Protein AF-A0A1G3PS82-F1 (afdb_monomer)

Radius of gyration: 19.02 Å; Cα contacts (8 Å, |Δi|>4): 196; chains: 1; bounding box: 38×56×57 Å

Foldseek 3Di:
DDDDDDDDPPPDPDDPVNVLVVLLVVVVVLVVVVVVVCVVPPPLLVLLLVVCCCVACPVVQEQKEKEFPVVCVVCVVLVVSVVVCVVSPQKDFQDPWDAAVVGPPTTITMIGGRSNSDPPVPRDPHHYDDRCDADPVSHPHVSRPGYYDDSVVSVVSSVVVD

Secondary structure (DSSP, 8-state):
---------------HHHHHHHHHHHHHHHHHHHHHHHTTS-THHHHHHHHHIIIIIIIS-BSEEEEEHHHHHH-HHHHHHHHHHHHTTSEEEEEEEE--SS--S--EEEEEE-GGG--TTT-SS-B-PPTT---TTS--HHHHTSPEEPHHHHHHHHHHT-

Nearest PDB structures (foldseek):
  7nw0-assembly1_W  TM=5.090E-01  e=1.457E-01  Homo sapiens
  8s55-assembly1_W  TM=5.052E-01  e=2.122E-01  Homo sapiens
  7tap-assembly1_A  TM=2.576E-01  e=9.542E-01  Saccharomyces cerevisiae
  8cll-assembly1_F  TM=4.935E-01  e=9.097E+00  Homo sapiens
  6xby-assembly1_a  TM=2.423E-01  e=7.081E+00  Bos taurus

Mean predicted aligned error: 8.71 Å

Solvent-accessible surface area (backbone atoms only — not comparable to full-atom values): 9438 Å² total; per-residue (Å²): 138,83,85,82,81,80,78,82,80,77,79,75,84,78,51,72,68,63,50,52,54,50,37,35,55,54,34,53,58,49,50,54,50,48,55,61,47,35,79,75,54,59,68,51,61,60,38,42,52,53,47,49,47,44,54,27,48,68,72,63,24,24,42,38,34,28,40,46,47,74,54,37,75,71,35,58,66,61,42,46,52,55,46,51,39,35,76,74,52,53,31,44,84,64,38,87,74,42,52,47,50,81,68,82,86,55,53,24,34,32,34,31,54,36,77,36,77,56,65,73,93,70,58,71,87,52,54,78,74,56,85,83,55,54,50,100,82,71,40,48,55,71,72,23,50,30,55,72,57,58,64,69,62,47,53,52,51,44,61,69,77,108

Sequence (162 aa):
MLAFNWGYYTAIRIGKESVNSQSAAYMSNKLQSLEQEIIRDNDKLENYLNFLKEEVLTKKRTNCFLLSKEELEKNIEEKNAIRDLFDMRFIHLIDKNTSSAPSDGKHYEAYILDVGLYDFTRLRNFDQIEPGNKDDKSRKDHMRASPKINLEQMKNNSVNSK

Structure (mmCIF, N/CA/C/O backbone):
data_AF-A0A1G3PS82-F1
#
_entry.id   AF-A0A1G3PS82-F1
#
loop_
_atom_site.group_PDB
_atom_site.id
_atom_site.type_symbol
_atom_site.label_atom_id
_atom_site.label_alt_id
_atom_site.label_comp_id
_atom_site.label_asym_id
_atom_site.label_entity_id
_atom_site.label_seq_id
_atom_site.pdbx_PDB_ins_code
_atom_site.Cartn_x
_atom_site.Cartn_y
_atom_site.Cartn_z
_atom_site.occupancy
_atom_site.B_iso_or_equiv
_atom_site.auth_seq_id
_atom_site.auth_comp_id
_atom_site.auth_asym_id
_atom_site.auth_atom_id
_atom_site.pdbx_PDB_model_num
ATOM 1 N N . MET A 1 1 ? 13.415 44.552 -36.995 1.00 35.66 1 MET A N 1
ATOM 2 C CA . MET A 1 1 ? 12.848 43.247 -37.397 1.00 35.66 1 MET A CA 1
ATOM 3 C C . MET A 1 1 ? 13.685 42.175 -36.714 1.00 35.66 1 MET A C 1
ATOM 5 O O . MET A 1 1 ? 14.853 42.056 -37.051 1.00 35.66 1 MET A O 1
ATOM 9 N N . LEU A 1 2 ? 13.162 41.516 -35.676 1.00 38.28 2 LEU A N 1
ATOM 10 C CA . LEU A 1 2 ? 13.909 40.528 -34.884 1.00 38.28 2 LEU A CA 1
ATOM 11 C C . LEU A 1 2 ? 13.511 39.118 -35.328 1.00 38.28 2 LEU A C 1
ATOM 13 O O . LEU A 1 2 ? 12.325 38.795 -35.339 1.00 38.28 2 LEU A O 1
ATOM 17 N N . ALA A 1 3 ? 14.491 38.295 -35.699 1.00 42.53 3 ALA A N 1
ATOM 18 C CA . ALA A 1 3 ? 14.263 36.896 -36.042 1.00 42.53 3 ALA A CA 1
ATOM 19 C C . ALA A 1 3 ? 14.118 36.064 -34.759 1.00 42.53 3 ALA A C 1
ATOM 21 O O . ALA A 1 3 ? 15.022 36.037 -33.923 1.00 42.53 3 ALA A O 1
ATOM 22 N N . PHE A 1 4 ? 12.977 35.395 -34.598 1.00 43.12 4 PHE A N 1
ATOM 23 C CA . PHE A 1 4 ? 12.691 34.567 -33.428 1.00 43.12 4 PHE A CA 1
ATOM 24 C C . PHE A 1 4 ? 13.294 33.170 -33.633 1.00 43.12 4 PHE A C 1
ATOM 26 O O . PHE A 1 4 ? 12.804 32.392 -34.451 1.00 43.12 4 PHE A O 1
ATOM 33 N N . ASN A 1 5 ? 14.384 32.861 -32.927 1.00 41.16 5 ASN A N 1
ATOM 34 C CA . ASN A 1 5 ? 15.076 31.582 -33.067 1.00 41.16 5 ASN A CA 1
ATOM 35 C C . ASN A 1 5 ? 14.320 30.471 -32.317 1.00 41.16 5 ASN A C 1
ATOM 37 O O . ASN A 1 5 ? 14.333 30.428 -31.087 1.00 41.16 5 ASN A O 1
ATOM 41 N N . TRP A 1 6 ? 13.669 29.569 -33.054 1.00 47.75 6 TRP A N 1
ATOM 42 C CA . TRP A 1 6 ? 13.062 28.365 -32.485 1.00 47.75 6 TRP A CA 1
ATOM 43 C C . TRP A 1 6 ? 14.149 27.334 -32.164 1.00 47.75 6 TRP A C 1
ATOM 45 O O . TRP A 1 6 ? 14.632 26.621 -33.041 1.00 47.75 6 TRP A O 1
ATOM 55 N N . GLY A 1 7 ? 14.525 27.250 -30.886 1.00 47.38 7 GLY A N 1
ATOM 56 C CA . GLY A 1 7 ? 15.423 26.209 -30.395 1.00 47.38 7 GLY A CA 1
ATOM 57 C C . GLY A 1 7 ? 14.809 24.819 -30.572 1.00 47.38 7 GLY A C 1
ATOM 58 O O . GLY A 1 7 ? 13.756 24.520 -30.009 1.00 47.38 7 GLY A O 1
ATOM 59 N N . TYR A 1 8 ? 15.480 23.960 -31.340 1.00 47.94 8 TYR A N 1
ATOM 60 C CA . TYR A 1 8 ? 15.097 22.561 -31.505 1.00 47.94 8 TYR A CA 1
ATOM 61 C C . TYR A 1 8 ? 15.310 21.798 -30.191 1.00 47.94 8 TYR A C 1
ATOM 63 O O . TYR A 1 8 ? 16.434 21.426 -29.858 1.00 47.94 8 TYR A O 1
ATOM 71 N N . TYR A 1 9 ? 14.230 21.525 -29.458 1.00 55.12 9 TYR A N 1
ATOM 72 C CA . TYR A 1 9 ? 14.260 20.584 -28.339 1.00 55.12 9 TYR A CA 1
ATOM 73 C C . TYR A 1 9 ? 14.422 19.156 -28.872 1.00 55.12 9 TYR A C 1
ATOM 75 O O . TYR A 1 9 ? 13.449 18.482 -29.216 1.00 55.12 9 TYR A O 1
ATOM 83 N N . THR A 1 10 ? 15.662 18.676 -28.940 1.00 53.94 10 THR A N 1
ATOM 84 C CA . THR A 1 10 ? 15.958 17.264 -29.187 1.00 53.94 10 THR A CA 1
ATOM 85 C C . THR A 1 10 ? 15.547 16.448 -27.963 1.00 53.94 10 THR A C 1
ATOM 87 O O . THR A 1 10 ? 16.251 16.392 -26.958 1.00 53.94 10 THR A O 1
ATOM 90 N N . ALA A 1 11 ? 14.378 15.809 -28.032 1.00 60.78 11 ALA A N 1
ATOM 91 C CA . ALA A 1 11 ? 13.908 14.918 -26.978 1.00 60.78 11 ALA A CA 1
ATOM 92 C C . ALA A 1 11 ? 14.860 13.715 -26.835 1.00 60.78 11 ALA A C 1
ATOM 94 O O . ALA A 1 11 ? 14.816 12.766 -27.623 1.00 60.78 11 ALA A O 1
ATOM 95 N N . ILE A 1 12 ? 15.735 13.762 -25.828 1.00 68.56 12 ILE A N 1
ATOM 96 C CA . ILE A 1 12 ? 16.636 12.659 -25.487 1.00 68.56 12 ILE A CA 1
ATOM 97 C C . ILE A 1 12 ? 15.776 11.457 -25.082 1.00 68.56 12 ILE A C 1
ATOM 99 O O . ILE A 1 12 ? 14.990 11.533 -24.137 1.00 68.56 12 ILE A O 1
ATOM 103 N N . ARG A 1 13 ? 15.926 10.327 -25.783 1.00 65.06 13 ARG A N 1
ATOM 104 C CA . ARG A 1 13 ? 15.306 9.061 -25.369 1.00 65.06 13 ARG A CA 1
ATOM 105 C C . ARG A 1 13 ? 15.987 8.555 -24.099 1.00 65.06 13 ARG A C 1
ATOM 107 O O . ARG A 1 13 ? 17.046 7.938 -24.170 1.00 65.06 13 ARG A O 1
ATOM 114 N N . ILE A 1 14 ? 15.361 8.789 -22.950 1.00 73.88 14 ILE A N 1
ATOM 115 C CA . ILE A 1 14 ? 15.791 8.212 -21.674 1.00 73.88 14 ILE A CA 1
ATOM 116 C C . ILE A 1 14 ? 15.348 6.742 -21.634 1.00 73.88 14 ILE A C 1
ATOM 118 O O . ILE A 1 14 ? 14.167 6.430 -21.789 1.00 73.88 14 ILE A O 1
ATOM 122 N N . GLY A 1 15 ? 16.302 5.824 -21.466 1.00 76.19 15 GLY A N 1
ATOM 123 C CA . GLY A 1 15 ? 16.019 4.394 -21.323 1.00 76.19 15 GLY A CA 1
ATOM 124 C C . GLY A 1 15 ? 15.430 4.057 -19.950 1.00 76.19 15 GLY A C 1
ATOM 125 O O . GLY A 1 15 ? 15.761 4.709 -18.961 1.00 76.19 15 GLY A O 1
ATOM 126 N N . LYS A 1 16 ? 14.604 3.000 -19.870 1.00 76.00 16 LYS A N 1
ATOM 127 C CA . LYS A 1 16 ? 13.958 2.552 -18.615 1.00 76.00 16 LYS A CA 1
ATOM 128 C C . LYS A 1 16 ? 14.951 2.385 -17.456 1.00 76.00 16 LYS A C 1
ATOM 130 O O . LYS A 1 16 ? 14.658 2.780 -16.339 1.00 76.00 16 LYS A O 1
ATOM 135 N N . GLU A 1 17 ? 16.145 1.871 -17.734 1.00 75.19 17 GLU A N 1
ATOM 136 C CA . GLU A 1 17 ? 17.212 1.675 -16.744 1.00 75.19 17 GLU A CA 1
ATOM 137 C C . GLU A 1 17 ? 17.717 2.992 -16.119 1.00 75.19 17 GLU A C 1
ATOM 139 O O . GLU A 1 17 ? 17.944 3.061 -14.913 1.00 75.19 17 GLU A O 1
ATOM 144 N N . SER A 1 18 ? 17.809 4.067 -16.913 1.00 77.50 18 SER A N 1
ATOM 145 C CA . SER A 1 18 ? 18.186 5.408 -16.442 1.00 77.50 18 SER A CA 1
ATOM 146 C C . SER A 1 18 ? 17.068 6.091 -15.647 1.00 77.50 18 SER A C 1
ATOM 148 O O . SER A 1 18 ? 17.356 6.882 -14.750 1.00 77.50 18 SER A O 1
ATOM 150 N N . VAL A 1 19 ? 15.801 5.773 -15.937 1.00 77.12 19 VAL A N 1
ATOM 151 C CA . VAL A 1 19 ? 14.663 6.198 -15.105 1.00 77.12 19 VAL A CA 1
ATOM 152 C C . VAL A 1 19 ? 14.701 5.461 -13.765 1.00 77.12 19 VAL A C 1
ATOM 154 O O . VAL A 1 19 ? 14.712 6.103 -12.720 1.00 77.12 19 VAL A O 1
ATOM 157 N N . ASN A 1 20 ? 14.809 4.129 -13.788 1.00 77.44 20 ASN A N 1
ATOM 158 C CA . ASN A 1 20 ? 14.795 3.291 -12.588 1.00 77.44 20 ASN A CA 1
ATOM 159 C C . ASN A 1 20 ? 15.922 3.651 -11.604 1.00 77.44 20 ASN A C 1
ATOM 161 O O . ASN A 1 20 ? 15.674 3.735 -10.402 1.00 77.44 20 ASN A O 1
ATOM 165 N N . SER A 1 21 ? 17.145 3.899 -12.090 1.00 75.50 21 SER A N 1
ATOM 166 C CA . SER A 1 21 ? 18.273 4.279 -11.227 1.00 75.50 21 SER A CA 1
ATOM 167 C C . SER A 1 21 ? 18.088 5.655 -10.577 1.00 75.50 21 SER A C 1
ATOM 169 O O . SER A 1 21 ? 18.383 5.814 -9.392 1.00 75.50 21 SER A O 1
ATOM 171 N N . GLN A 1 22 ? 17.523 6.628 -11.299 1.00 79.81 22 GLN A N 1
ATOM 172 C CA . GLN A 1 22 ? 17.167 7.936 -10.737 1.00 79.81 22 GLN A CA 1
ATOM 173 C C . GLN A 1 22 ? 16.015 7.838 -9.726 1.00 79.81 22 GLN A C 1
ATOM 175 O O . GLN A 1 22 ? 16.086 8.462 -8.66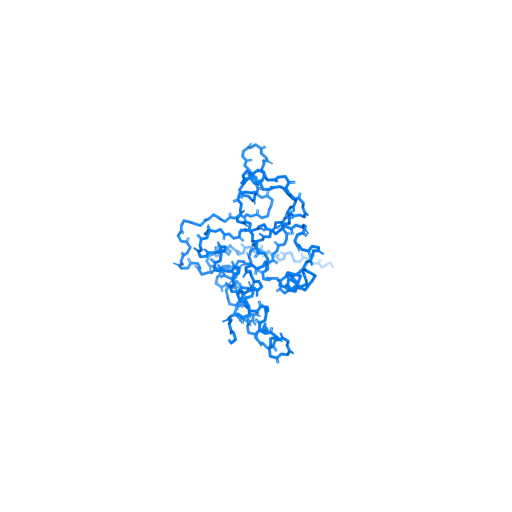8 1.00 79.81 22 GLN A O 1
ATOM 180 N N . SER A 1 23 ? 14.991 7.020 -9.996 1.00 77.75 23 SER A N 1
ATOM 181 C CA . SER A 1 23 ? 13.899 6.751 -9.048 1.00 77.75 23 SER A CA 1
ATOM 182 C C . SER A 1 23 ? 14.402 6.108 -7.752 1.00 77.75 23 SER A C 1
ATOM 184 O O . SER A 1 23 ? 13.982 6.522 -6.673 1.00 77.75 23 SER A O 1
ATOM 186 N N . ALA A 1 24 ? 15.332 5.152 -7.836 1.00 77.19 24 ALA A N 1
ATOM 187 C CA . ALA A 1 24 ? 15.949 4.529 -6.664 1.00 77.19 24 ALA A CA 1
ATOM 188 C C . ALA A 1 24 ? 16.798 5.529 -5.851 1.00 77.19 24 ALA A C 1
ATOM 190 O O . ALA A 1 24 ? 16.671 5.595 -4.629 1.00 77.19 24 ALA A O 1
ATOM 191 N N . ALA A 1 25 ? 17.607 6.363 -6.516 1.00 79.06 25 ALA A N 1
ATOM 192 C CA . ALA A 1 25 ? 18.396 7.404 -5.849 1.00 79.06 25 ALA A CA 1
ATOM 193 C C . ALA A 1 25 ? 17.508 8.451 -5.147 1.00 79.06 25 ALA A C 1
ATOM 195 O O . ALA A 1 25 ? 17.761 8.815 -3.998 1.00 79.06 25 ALA A O 1
ATOM 196 N N . TYR A 1 26 ? 16.427 8.890 -5.802 1.00 81.81 26 TYR A N 1
ATOM 197 C CA . TYR A 1 26 ? 15.424 9.769 -5.195 1.00 81.81 26 TYR A CA 1
ATOM 198 C C . TYR A 1 26 ? 14.752 9.118 -3.977 1.00 81.81 26 TYR A C 1
ATOM 200 O O . TYR A 1 26 ? 14.604 9.767 -2.940 1.00 81.81 26 TYR A O 1
ATOM 208 N N . MET A 1 27 ? 14.401 7.829 -4.066 1.00 84.62 27 MET A N 1
ATOM 209 C CA . MET A 1 27 ? 13.804 7.097 -2.947 1.00 84.62 27 MET A CA 1
ATOM 210 C C . MET A 1 27 ? 14.753 6.980 -1.754 1.00 84.62 27 MET A C 1
ATOM 212 O O . MET A 1 27 ? 14.296 7.122 -0.627 1.00 84.62 27 MET A O 1
ATOM 216 N N . SER A 1 28 ? 16.058 6.788 -1.973 1.00 81.00 28 SER A N 1
ATOM 217 C CA . SER A 1 28 ? 17.049 6.726 -0.886 1.00 81.00 28 SER A CA 1
ATOM 218 C C . SER A 1 28 ? 17.061 8.010 -0.049 1.00 81.00 28 SER A C 1
ATOM 220 O O . SER A 1 28 ? 16.993 7.947 1.175 1.00 81.00 28 SER A O 1
ATOM 222 N N . ASN A 1 29 ? 17.061 9.181 -0.696 1.00 81.94 29 ASN A N 1
ATOM 223 C CA . ASN A 1 29 ? 16.981 10.474 -0.001 1.00 81.94 29 ASN A CA 1
ATOM 224 C C . ASN A 1 29 ? 15.647 10.638 0.751 1.00 81.94 29 ASN A C 1
ATOM 226 O O . ASN A 1 29 ? 15.589 11.229 1.830 1.00 81.94 29 ASN A O 1
ATOM 230 N N . LYS A 1 30 ? 14.559 10.108 0.180 1.00 82.06 30 LYS A N 1
ATOM 231 C CA . LYS A 1 30 ? 13.219 10.173 0.772 1.00 82.06 30 LYS A CA 1
ATOM 232 C C . LYS A 1 30 ? 13.046 9.233 1.967 1.00 82.06 30 LYS A C 1
ATOM 234 O O . LYS A 1 30 ? 12.384 9.605 2.928 1.00 82.06 30 LYS A O 1
ATOM 239 N N . LEU A 1 31 ? 13.657 8.048 1.930 1.00 81.88 31 LEU A N 1
ATOM 240 C CA . LEU A 1 31 ? 13.747 7.136 3.072 1.00 81.88 31 LEU A CA 1
ATOM 241 C C . LEU A 1 31 ? 14.564 7.777 4.199 1.00 81.88 31 LEU A C 1
ATOM 243 O O . LEU A 1 31 ? 14.098 7.795 5.326 1.00 81.88 31 LEU A O 1
ATOM 247 N N . GLN A 1 32 ? 15.684 8.434 3.885 1.00 80.12 32 GLN A N 1
ATOM 248 C CA . GLN A 1 32 ? 16.444 9.206 4.874 1.00 80.12 32 GLN A CA 1
ATOM 249 C C . GLN A 1 32 ? 15.641 10.385 5.468 1.00 80.12 32 GLN A C 1
ATOM 251 O O . GLN A 1 32 ? 15.802 10.723 6.639 1.00 80.12 32 GLN A O 1
ATOM 256 N N . SER A 1 33 ? 14.756 11.014 4.685 1.00 75.62 33 SER A N 1
ATOM 257 C CA . SER A 1 33 ? 13.832 12.039 5.203 1.00 75.62 33 SER A CA 1
ATOM 258 C C . SER A 1 33 ? 12.778 11.426 6.135 1.00 75.62 33 SER A C 1
ATOM 260 O O . SER A 1 33 ? 12.524 11.974 7.202 1.00 75.62 33 SER A O 1
ATOM 262 N N . LEU A 1 34 ? 12.231 10.256 5.778 1.00 75.56 34 LEU A N 1
ATOM 263 C CA . LEU A 1 34 ? 11.338 9.480 6.642 1.00 75.56 34 LEU A CA 1
ATOM 264 C C . LEU A 1 34 ? 12.042 9.074 7.949 1.00 75.56 34 LEU A C 1
ATOM 266 O O . LEU A 1 34 ? 11.463 9.265 9.007 1.00 75.56 34 LEU A O 1
ATOM 270 N N . GLU A 1 35 ? 13.290 8.597 7.915 1.00 70.06 35 GLU A N 1
ATOM 271 C CA . GLU A 1 35 ? 14.096 8.302 9.116 1.00 70.06 35 GLU A CA 1
ATOM 272 C C . GLU A 1 35 ? 14.232 9.535 10.032 1.00 70.06 35 GLU A C 1
ATOM 274 O O . GLU A 1 35 ? 14.085 9.434 11.249 1.00 70.06 35 GLU A O 1
ATOM 279 N N . GLN A 1 36 ? 14.452 10.725 9.459 1.00 67.94 36 GLN A N 1
ATOM 280 C CA . GLN A 1 36 ? 14.527 11.983 10.216 1.00 67.94 36 GLN A CA 1
ATOM 281 C C . GLN A 1 36 ? 13.175 12.435 10.792 1.00 67.94 36 GLN A C 1
ATOM 283 O O . GLN A 1 36 ? 13.148 13.088 11.838 1.00 67.94 36 GLN A O 1
ATOM 288 N N . GLU A 1 37 ? 12.062 12.084 10.147 1.00 59.97 37 GLU A N 1
ATOM 289 C CA . GLU A 1 37 ? 10.706 12.319 10.657 1.00 59.97 37 GLU A CA 1
ATOM 290 C C . GLU A 1 37 ? 10.297 11.277 11.715 1.00 59.97 37 GLU A C 1
ATOM 292 O O . GLU A 1 37 ? 9.717 11.659 12.727 1.00 59.97 37 GLU A O 1
ATOM 297 N N . ILE A 1 38 ? 10.703 10.008 11.584 1.00 59.69 38 ILE A N 1
ATOM 298 C CA . ILE A 1 38 ? 10.511 8.946 12.595 1.00 59.69 38 ILE A CA 1
ATOM 299 C C . ILE A 1 38 ? 11.207 9.300 13.915 1.00 59.69 38 ILE A C 1
ATOM 301 O O . ILE A 1 38 ? 10.650 9.089 14.991 1.00 59.69 38 ILE A O 1
ATOM 305 N N . ILE A 1 39 ? 12.395 9.916 13.851 1.00 56.50 39 ILE A N 1
ATOM 306 C CA . ILE A 1 39 ? 13.108 10.449 15.030 1.00 56.50 39 ILE A CA 1
ATOM 307 C C . ILE A 1 39 ? 12.275 11.516 15.778 1.00 56.50 39 ILE A C 1
ATOM 309 O O . ILE A 1 39 ? 12.539 11.789 16.952 1.00 56.50 39 ILE A O 1
ATOM 313 N N . ARG A 1 40 ? 11.261 12.114 15.134 1.00 53.41 40 ARG A N 1
ATOM 314 C CA . ARG A 1 40 ? 10.288 13.024 15.763 1.00 53.41 40 ARG A CA 1
ATOM 315 C C . ARG A 1 40 ? 8.961 12.353 16.123 1.00 53.41 40 ARG A C 1
ATOM 317 O O . ARG A 1 40 ? 8.427 12.697 17.172 1.00 53.41 40 ARG A O 1
ATOM 324 N N . ASP A 1 41 ? 8.470 11.410 15.319 1.00 49.25 41 ASP A N 1
ATOM 325 C CA . ASP A 1 41 ? 7.230 10.664 15.566 1.00 49.25 41 ASP A CA 1
ATOM 326 C C . ASP A 1 41 ? 7.334 9.177 15.153 1.00 49.25 41 ASP A C 1
ATOM 328 O O . ASP A 1 41 ? 7.210 8.835 13.983 1.00 49.25 41 ASP A O 1
ATOM 332 N N . ASN A 1 42 ? 7.471 8.308 16.165 1.00 61.88 42 ASN A N 1
ATOM 333 C CA . ASN A 1 42 ? 7.097 6.880 16.241 1.00 61.88 42 ASN A CA 1
ATOM 334 C C . ASN A 1 42 ? 7.475 5.941 15.063 1.00 61.88 42 ASN A C 1
ATOM 336 O O . ASN A 1 42 ? 6.980 6.068 13.945 1.00 61.88 42 ASN A O 1
ATOM 340 N N . ASP A 1 43 ? 8.153 4.828 15.374 1.00 78.06 43 ASP A N 1
ATOM 341 C CA . ASP A 1 43 ? 8.570 3.745 14.446 1.00 78.06 43 ASP A CA 1
ATOM 342 C C . ASP A 1 43 ? 7.428 3.099 13.610 1.00 78.06 43 ASP A C 1
ATOM 344 O O . ASP A 1 43 ? 7.656 2.226 12.768 1.00 78.06 43 ASP A O 1
ATOM 348 N N . LYS A 1 44 ? 6.172 3.488 13.855 1.00 83.44 44 LYS A N 1
ATOM 349 C CA . LYS A 1 44 ? 4.941 2.965 13.248 1.00 83.44 44 LYS A CA 1
ATOM 350 C C . LYS A 1 44 ? 4.9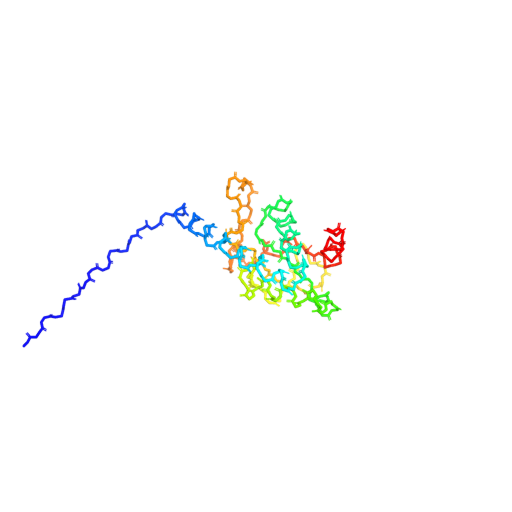35 3.083 11.719 1.00 83.44 44 LYS A C 1
ATOM 352 O O . LYS A 1 44 ? 4.601 2.111 11.042 1.00 83.44 44 LYS A O 1
ATOM 357 N N . LEU A 1 45 ? 5.337 4.233 11.166 1.00 87.38 45 LEU A N 1
ATOM 358 C CA . LEU A 1 45 ? 5.327 4.462 9.712 1.00 87.38 45 LEU A CA 1
ATOM 359 C C . LEU A 1 45 ? 6.341 3.581 8.971 1.00 87.38 45 LEU A C 1
ATOM 361 O O . LEU A 1 45 ? 6.009 3.016 7.927 1.00 87.38 45 LEU A O 1
ATOM 365 N N . GLU A 1 46 ? 7.545 3.407 9.523 1.00 87.38 46 GLU A N 1
ATOM 366 C CA . GLU A 1 46 ? 8.558 2.535 8.918 1.00 87.38 46 GLU A CA 1
ATOM 367 C C . GLU A 1 46 ? 8.115 1.075 8.932 1.00 87.38 46 GLU A C 1
ATOM 369 O O . GLU A 1 46 ? 8.185 0.387 7.912 1.00 87.38 46 GLU A O 1
ATOM 374 N N . ASN A 1 47 ? 7.593 0.614 10.074 1.00 89.88 47 ASN A N 1
ATOM 375 C CA . ASN A 1 47 ? 7.067 -0.738 10.218 1.00 89.88 47 ASN A CA 1
ATOM 376 C C . ASN A 1 47 ? 5.927 -1.006 9.225 1.00 89.88 47 ASN A C 1
ATOM 378 O O . ASN A 1 47 ? 5.889 -2.069 8.609 1.00 89.88 47 ASN A O 1
ATOM 382 N N . TYR A 1 48 ? 5.037 -0.036 8.995 1.00 93.25 48 TYR A N 1
ATOM 383 C CA . TYR A 1 48 ? 3.957 -0.170 8.011 1.00 93.25 48 TYR A CA 1
ATOM 384 C C . TYR A 1 48 ? 4.483 -0.200 6.574 1.00 93.25 48 TYR A C 1
ATOM 386 O O . TYR A 1 48 ? 4.058 -1.045 5.785 1.00 93.25 48 TYR A O 1
ATOM 394 N N . LEU A 1 49 ? 5.451 0.654 6.232 1.00 93.19 49 LEU A N 1
ATOM 395 C CA . LEU A 1 49 ? 6.086 0.637 4.915 1.00 93.19 49 LEU A CA 1
ATOM 396 C C . LEU A 1 49 ? 6.833 -0.682 4.660 1.00 93.19 49 LEU A C 1
ATOM 398 O O . LEU A 1 49 ? 6.712 -1.262 3.579 1.00 93.19 49 LEU A O 1
ATOM 402 N N . ASN A 1 50 ? 7.572 -1.186 5.649 1.00 92.25 50 ASN A N 1
ATOM 403 C CA . ASN A 1 50 ? 8.293 -2.455 5.569 1.00 92.25 50 ASN A CA 1
ATOM 404 C C . ASN A 1 50 ? 7.332 -3.656 5.500 1.00 92.25 50 ASN A C 1
ATOM 406 O O . ASN A 1 50 ? 7.547 -4.547 4.675 1.00 92.25 50 ASN A O 1
ATOM 410 N N . PHE A 1 51 ? 6.228 -3.644 6.254 1.00 94.94 51 PHE A N 1
ATOM 411 C CA . PHE A 1 51 ? 5.155 -4.637 6.143 1.00 94.94 51 PHE A CA 1
ATOM 412 C C . PHE A 1 51 ? 4.526 -4.650 4.740 1.00 94.94 51 PHE A C 1
ATOM 414 O O . PHE A 1 51 ? 4.399 -5.715 4.134 1.00 94.94 51 PHE A O 1
ATOM 421 N N . LEU A 1 52 ? 4.187 -3.479 4.183 1.00 96.12 52 LEU A N 1
ATOM 422 C CA . LEU A 1 52 ? 3.634 -3.368 2.828 1.00 96.12 52 LEU A CA 1
ATOM 423 C C . LEU A 1 52 ? 4.630 -3.845 1.763 1.00 96.12 52 LEU A C 1
ATOM 425 O O . LEU A 1 52 ? 4.242 -4.595 0.870 1.00 96.12 52 LEU A O 1
ATOM 429 N N . LYS A 1 53 ? 5.914 -3.472 1.860 1.00 94.00 53 LYS A N 1
ATOM 430 C CA . LYS A 1 53 ? 6.971 -3.977 0.963 1.00 94.00 53 LYS A CA 1
ATOM 431 C C . LYS A 1 53 ? 7.042 -5.507 0.997 1.00 94.00 53 LYS A C 1
ATOM 433 O O . LYS A 1 53 ? 7.092 -6.133 -0.059 1.00 94.00 53 LYS A O 1
ATOM 438 N N . GLU A 1 54 ? 7.004 -6.104 2.185 1.00 93.25 54 GLU A N 1
ATOM 439 C CA . GLU A 1 54 ? 7.118 -7.553 2.353 1.00 93.25 54 GLU A CA 1
ATOM 440 C C . GLU A 1 54 ? 5.880 -8.313 1.849 1.00 93.25 54 GLU A C 1
ATOM 442 O O . GLU A 1 54 ? 6.009 -9.266 1.076 1.00 93.25 54 GLU A O 1
ATOM 447 N N . GLU A 1 55 ? 4.670 -7.886 2.217 1.00 95.25 55 GLU A N 1
ATOM 448 C CA . GLU A 1 55 ? 3.438 -8.515 1.725 1.00 95.25 55 GLU A CA 1
ATOM 449 C C . GLU A 1 55 ? 3.269 -8.341 0.210 1.00 95.25 55 GLU A C 1
ATOM 451 O O . GLU A 1 55 ? 2.962 -9.304 -0.492 1.00 95.25 55 GLU A O 1
ATOM 456 N N . VAL A 1 56 ? 3.499 -7.140 -0.322 1.00 95.06 56 VAL A N 1
ATOM 457 C CA . VAL A 1 56 ? 3.140 -6.796 -1.705 1.00 95.06 56 VAL A CA 1
ATOM 458 C C . VAL A 1 56 ? 4.271 -7.135 -2.685 1.00 95.06 56 VAL A C 1
ATOM 460 O O . VAL A 1 56 ? 4.052 -7.917 -3.615 1.00 95.06 56 VAL A O 1
ATOM 463 N N . LEU A 1 57 ? 5.496 -6.641 -2.454 1.00 92.75 57 LEU A N 1
ATOM 464 C CA . LEU A 1 57 ? 6.631 -6.844 -3.371 1.00 92.75 57 LEU A CA 1
ATOM 465 C C . LEU A 1 57 ? 7.283 -8.225 -3.192 1.00 92.75 57 LEU A C 1
ATOM 467 O O . LEU A 1 57 ? 7.525 -8.916 -4.186 1.00 92.75 57 LEU A O 1
ATOM 471 N N . THR A 1 58 ? 7.568 -8.650 -1.952 1.00 90.62 58 THR A N 1
ATOM 472 C CA . THR A 1 58 ? 8.284 -9.918 -1.704 1.00 90.62 58 THR A CA 1
ATOM 473 C C . THR A 1 58 ? 7.372 -11.128 -1.898 1.00 90.62 58 THR A C 1
ATOM 475 O O . THR A 1 58 ? 7.646 -11.970 -2.762 1.00 90.62 58 THR A O 1
ATOM 478 N N . LYS A 1 59 ? 6.291 -11.216 -1.110 1.00 92.62 59 LYS A N 1
ATOM 479 C CA . LYS A 1 59 ? 5.413 -12.397 -1.022 1.00 92.62 59 LYS A CA 1
ATOM 480 C C . LYS A 1 59 ? 4.438 -12.512 -2.188 1.00 92.62 59 LYS A C 1
ATOM 482 O O . LYS A 1 59 ? 4.236 -13.611 -2.702 1.00 92.62 59 LYS A O 1
ATOM 487 N N . LYS A 1 60 ? 3.808 -11.404 -2.595 1.00 93.69 60 LYS A N 1
ATOM 488 C CA . LYS A 1 60 ? 2.756 -11.396 -3.634 1.00 93.69 60 LYS A CA 1
ATOM 489 C C . LYS A 1 60 ? 3.252 -10.999 -5.017 1.00 93.69 60 LYS A C 1
ATOM 491 O O . LYS A 1 60 ? 2.587 -11.323 -5.995 1.00 93.69 60 LYS A O 1
ATOM 496 N N . ARG A 1 61 ? 4.443 -10.404 -5.105 1.00 92.88 61 ARG A N 1
ATOM 497 C CA . ARG A 1 61 ? 5.162 -10.133 -6.361 1.00 92.88 61 ARG A CA 1
ATOM 498 C C . ARG A 1 61 ? 4.359 -9.273 -7.334 1.00 92.88 61 ARG A C 1
ATOM 500 O O . ARG A 1 61 ? 4.378 -9.490 -8.541 1.00 92.88 61 ARG A O 1
ATOM 507 N N . THR A 1 62 ? 3.682 -8.276 -6.788 1.00 94.94 62 THR A N 1
ATOM 508 C CA . THR A 1 62 ? 3.006 -7.208 -7.528 1.00 94.94 62 THR A CA 1
ATOM 509 C C . THR A 1 62 ? 3.361 -5.873 -6.880 1.00 94.94 62 THR A C 1
ATOM 511 O O . THR A 1 62 ? 3.978 -5.854 -5.819 1.00 94.94 62 THR A O 1
ATOM 514 N N . ASN A 1 63 ? 3.010 -4.750 -7.499 1.00 95.62 63 ASN A N 1
ATOM 515 C CA . ASN A 1 63 ? 3.083 -3.435 -6.862 1.00 95.62 63 ASN A CA 1
ATOM 516 C C . ASN A 1 63 ? 1.760 -2.998 -6.213 1.00 95.62 63 ASN A C 1
ATOM 518 O O . ASN A 1 63 ? 1.764 -2.014 -5.474 1.00 95.62 63 ASN A O 1
ATOM 522 N N . CYS A 1 64 ? 0.644 -3.670 -6.505 1.00 97.06 64 CYS A N 1
ATOM 523 C CA . CYS A 1 64 ? -0.694 -3.223 -6.131 1.00 97.06 64 CYS A CA 1
ATOM 524 C C . CYS A 1 64 ? -1.247 -3.962 -4.909 1.00 97.06 64 CYS A C 1
ATOM 526 O O . CYS A 1 64 ? -0.943 -5.131 -4.678 1.00 97.06 64 CYS A O 1
ATOM 528 N N . PHE A 1 65 ? -2.086 -3.284 -4.129 1.00 98.06 65 PHE A N 1
ATOM 529 C CA . PHE A 1 65 ? -2.778 -3.863 -2.985 1.00 98.06 65 PHE A CA 1
ATOM 530 C C . PHE A 1 65 ? -4.119 -3.173 -2.708 1.00 98.06 65 PHE A C 1
ATOM 532 O O . PHE A 1 65 ? -4.374 -2.051 -3.154 1.00 98.06 65 PHE A O 1
ATOM 539 N N . LEU A 1 66 ? -4.981 -3.864 -1.965 1.00 98.44 66 LEU A N 1
ATOM 540 C CA . LEU A 1 66 ? -6.329 -3.428 -1.608 1.00 98.44 66 LEU A CA 1
ATOM 541 C C . LEU A 1 66 ? -6.452 -3.224 -0.093 1.00 98.44 66 LEU A C 1
ATOM 543 O O . LEU A 1 66 ? -6.106 -4.118 0.681 1.00 98.44 66 LEU A O 1
ATOM 547 N N . LEU A 1 67 ? -7.016 -2.090 0.324 1.00 98.25 67 LEU A N 1
ATOM 548 C CA . LEU A 1 67 ? -7.371 -1.794 1.716 1.00 98.25 67 LEU A CA 1
ATOM 549 C C . LEU A 1 67 ? -8.889 -1.721 1.881 1.00 98.25 67 LEU A C 1
ATOM 551 O O . LEU A 1 67 ? -9.576 -1.063 1.099 1.00 98.25 67 LEU A O 1
ATOM 555 N N . SER A 1 68 ? -9.425 -2.423 2.880 1.00 97.94 68 SER A N 1
ATOM 556 C CA . SER A 1 68 ? -10.862 -2.433 3.165 1.00 97.94 68 SER A CA 1
ATOM 557 C C . SER A 1 68 ? -11.302 -1.075 3.703 1.00 97.94 68 SER A C 1
ATOM 559 O O . SER A 1 68 ? -10.817 -0.633 4.746 1.00 97.94 68 SER A O 1
ATOM 561 N N . LYS A 1 69 ? -12.276 -0.436 3.047 1.00 97.38 69 LYS A N 1
ATOM 562 C CA . LYS A 1 69 ? -12.845 0.829 3.542 1.00 97.38 69 LYS A CA 1
ATOM 563 C C . LYS A 1 69 ? -13.459 0.683 4.924 1.00 97.38 69 LYS A C 1
ATOM 565 O O . LYS A 1 69 ? -13.280 1.541 5.775 1.00 97.38 69 LYS A O 1
ATOM 570 N N . GLU A 1 70 ? -14.158 -0.425 5.148 1.00 96.50 70 GLU A N 1
ATOM 571 C CA . GLU A 1 70 ? -14.797 -0.728 6.428 1.00 96.50 70 GLU A CA 1
ATOM 572 C C . GLU A 1 70 ? -13.772 -0.818 7.571 1.00 96.50 70 GLU A C 1
ATOM 574 O O . GLU A 1 70 ? -14.064 -0.420 8.694 1.00 96.50 70 GLU A O 1
ATOM 579 N N . GLU A 1 71 ? -12.569 -1.329 7.294 1.00 96.12 71 GLU A N 1
ATOM 580 C CA . GLU A 1 71 ? -11.500 -1.434 8.293 1.00 96.12 71 GLU A CA 1
ATOM 581 C C . GLU A 1 71 ? -10.777 -0.094 8.475 1.00 96.12 71 GLU A C 1
ATOM 583 O O . GLU A 1 71 ? -10.484 0.270 9.610 1.00 96.12 71 GLU A O 1
ATOM 588 N N . LEU A 1 72 ? -10.571 0.676 7.398 1.00 96.00 72 LEU A N 1
ATOM 589 C CA . LEU A 1 72 ? -10.019 2.036 7.458 1.00 96.00 72 LEU A CA 1
ATOM 590 C C . LEU A 1 72 ? -10.911 2.997 8.262 1.00 96.00 72 LEU A C 1
ATOM 592 O O . LEU A 1 72 ? -10.395 3.794 9.037 1.00 96.00 72 LEU A O 1
ATOM 596 N N . GLU A 1 73 ? -12.240 2.932 8.122 1.00 95.38 73 GLU A N 1
ATOM 597 C CA . GLU A 1 73 ? -13.146 3.769 8.931 1.00 95.38 73 GLU A CA 1
ATOM 598 C C . GLU A 1 73 ? -13.186 3.359 10.415 1.00 95.38 73 GLU A C 1
ATOM 600 O O . GLU A 1 73 ? -13.487 4.192 11.268 1.00 95.38 73 GLU A O 1
ATOM 605 N N . LYS A 1 74 ? -12.863 2.100 10.746 1.00 96.25 74 LYS A N 1
ATOM 606 C CA . LYS A 1 74 ? -12.777 1.617 12.138 1.00 96.25 74 LYS A CA 1
ATOM 607 C C . LYS A 1 74 ? -11.421 1.907 12.790 1.00 96.25 74 LYS A C 1
ATOM 609 O O . LYS A 1 74 ? -11.368 2.107 13.999 1.00 96.25 74 LYS A O 1
ATOM 614 N N . ASN A 1 75 ? -10.345 1.938 12.007 1.00 94.75 75 ASN A N 1
ATOM 615 C CA . ASN A 1 75 ? -8.965 2.105 12.466 1.00 94.75 75 ASN A CA 1
ATOM 616 C C . ASN A 1 75 ? -8.404 3.463 12.004 1.00 94.75 75 ASN A C 1
ATOM 618 O O . ASN A 1 75 ? -7.664 3.561 11.024 1.00 94.75 75 ASN A O 1
ATOM 622 N N . ILE A 1 76 ? -8.802 4.536 12.699 1.00 94.00 76 ILE A N 1
ATOM 623 C CA . ILE A 1 76 ? -8.514 5.921 12.289 1.00 94.00 76 ILE A CA 1
ATOM 624 C C . ILE A 1 76 ? -7.017 6.275 12.310 1.00 94.00 76 ILE A C 1
ATOM 626 O O . ILE A 1 76 ? -6.567 7.044 11.462 1.00 94.00 76 ILE A O 1
ATOM 630 N N . GLU A 1 77 ? -6.234 5.702 13.230 1.00 91.69 77 GLU A N 1
ATOM 631 C CA . GLU A 1 77 ? -4.781 5.913 13.265 1.00 91.69 77 GLU A CA 1
ATOM 632 C C . GLU A 1 77 ? -4.101 5.270 12.055 1.00 91.69 77 GLU A C 1
ATOM 634 O O . GLU A 1 77 ? -3.274 5.895 11.399 1.00 91.69 77 GLU A O 1
ATOM 639 N N . GLU A 1 78 ? -4.469 4.031 11.732 1.00 92.88 78 GLU A N 1
ATOM 640 C CA . GLU A 1 78 ? -3.949 3.294 10.581 1.00 92.88 78 GLU A CA 1
ATOM 641 C C . GLU A 1 78 ? -4.356 3.984 9.272 1.00 92.88 78 GLU A C 1
ATOM 643 O O . GLU A 1 78 ? -3.543 4.107 8.358 1.00 92.88 78 GLU A O 1
ATOM 648 N N . LYS A 1 79 ? -5.583 4.515 9.199 1.00 95.38 79 LYS A N 1
ATOM 649 C CA . LYS A 1 79 ? -6.053 5.340 8.078 1.00 95.38 79 LYS A CA 1
ATOM 650 C C . LYS A 1 79 ? -5.223 6.612 7.900 1.00 95.38 79 LYS A C 1
ATOM 652 O O . LYS A 1 79 ? -4.963 7.000 6.763 1.00 95.38 79 LYS A O 1
ATOM 657 N N . ASN A 1 80 ? -4.818 7.260 8.992 1.00 93.75 80 ASN A N 1
ATOM 658 C CA . ASN A 1 80 ? -3.938 8.426 8.931 1.00 93.75 80 ASN A CA 1
ATOM 659 C C . ASN A 1 80 ? -2.520 8.023 8.511 1.00 93.75 80 ASN A C 1
ATOM 661 O O . ASN A 1 80 ? -2.035 8.571 7.534 1.00 93.75 80 ASN A O 1
ATOM 665 N N . ALA A 1 81 ? -1.942 6.962 9.077 1.00 92.12 81 ALA A N 1
ATOM 666 C CA . ALA A 1 81 ? -0.635 6.454 8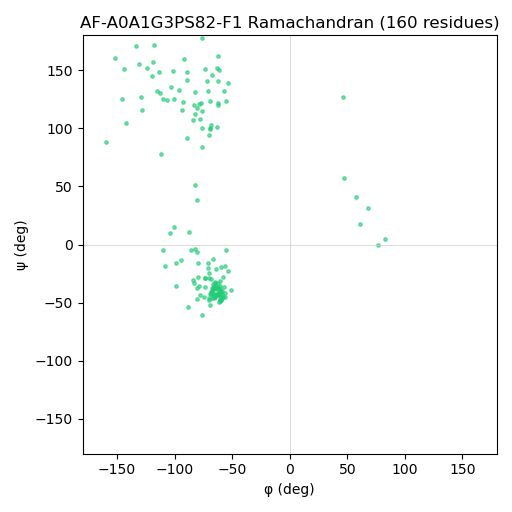.650 1.00 92.12 81 ALA A CA 1
ATOM 667 C C . ALA A 1 81 ? -0.586 6.077 7.149 1.00 92.12 81 ALA A C 1
ATOM 669 O O . ALA A 1 81 ? 0.406 6.322 6.466 1.00 92.12 81 ALA A O 1
ATOM 670 N N . ILE A 1 82 ? -1.673 5.523 6.596 1.00 95.44 82 ILE A N 1
ATOM 671 C CA . ILE A 1 82 ? -1.812 5.276 5.148 1.00 95.44 82 ILE A CA 1
ATOM 672 C C . ILE A 1 82 ? -1.890 6.588 4.343 1.00 95.44 82 ILE A C 1
ATOM 674 O O . ILE A 1 82 ? -1.370 6.645 3.228 1.00 95.44 82 ILE A O 1
ATOM 678 N N . ARG A 1 83 ? -2.498 7.654 4.880 1.00 94.75 83 ARG A N 1
ATOM 679 C CA . ARG A 1 83 ? -2.476 8.991 4.256 1.00 94.75 83 ARG A CA 1
ATOM 680 C C . ARG A 1 83 ? -1.085 9.608 4.304 1.00 94.75 83 ARG A C 1
ATOM 682 O O . ARG A 1 83 ? -0.642 10.093 3.274 1.00 94.75 83 ARG A O 1
ATOM 689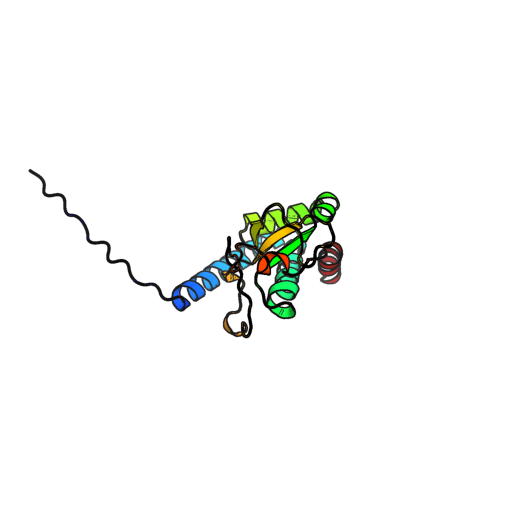 N N . ASP A 1 84 ? -0.375 9.494 5.419 1.00 92.31 84 ASP A N 1
ATOM 690 C CA . ASP A 1 84 ? 0.990 10.006 5.563 1.00 92.31 84 ASP A CA 1
ATOM 691 C C . ASP A 1 84 ? 1.922 9.318 4.544 1.00 92.31 84 ASP A C 1
ATOM 693 O O . ASP A 1 84 ? 2.604 9.981 3.762 1.00 92.31 84 ASP A O 1
ATOM 697 N N . LEU A 1 85 ? 1.848 7.984 4.418 1.00 93.44 85 LEU A N 1
ATOM 698 C CA . LEU A 1 85 ? 2.568 7.237 3.374 1.00 93.44 85 LEU A CA 1
ATOM 699 C C . LEU A 1 85 ? 2.173 7.652 1.941 1.00 93.44 85 LEU A C 1
ATOM 701 O O . LEU A 1 85 ? 3.008 7.575 1.033 1.00 93.44 85 LEU A O 1
ATOM 705 N N . PHE A 1 86 ? 0.928 8.079 1.711 1.00 94.69 86 PHE A N 1
ATOM 706 C CA . PHE A 1 86 ? 0.469 8.602 0.419 1.00 94.69 86 PHE A CA 1
ATOM 707 C C . PHE A 1 86 ? 0.989 10.023 0.147 1.00 94.69 86 PHE A C 1
ATOM 709 O O . PHE A 1 86 ? 1.516 10.274 -0.937 1.00 94.69 86 PHE A O 1
ATOM 716 N N . ASP A 1 87 ? 0.921 10.929 1.122 1.00 91.25 87 ASP A N 1
ATOM 717 C CA . ASP A 1 87 ? 1.371 12.321 0.996 1.00 91.25 87 ASP A CA 1
ATOM 718 C C . ASP A 1 87 ? 2.897 12.396 0.826 1.00 91.25 87 ASP A C 1
ATOM 720 O O . ASP A 1 87 ? 3.407 13.133 -0.025 1.00 91.25 87 ASP A O 1
ATOM 724 N N . MET A 1 88 ? 3.633 11.519 1.518 1.00 89.00 88 MET A N 1
ATOM 725 C CA . MET A 1 88 ? 5.059 11.277 1.279 1.00 89.00 88 MET A CA 1
ATOM 726 C C . MET A 1 88 ? 5.344 10.626 -0.084 1.00 89.00 88 MET A C 1
ATOM 728 O O . MET A 1 88 ? 6.497 10.591 -0.514 1.00 89.00 88 MET A O 1
ATOM 732 N N . ARG A 1 89 ? 4.335 10.107 -0.799 1.00 92.06 89 ARG A N 1
ATOM 733 C CA . ARG A 1 89 ? 4.433 9.390 -2.092 1.00 92.06 89 ARG A CA 1
ATOM 734 C C . ARG A 1 89 ? 5.128 8.028 -2.011 1.00 92.06 89 ARG A C 1
ATOM 736 O O . ARG A 1 89 ? 5.888 7.668 -2.906 1.00 92.06 89 ARG A O 1
ATOM 743 N N . PHE A 1 90 ? 5.026 7.310 -0.893 1.00 93.75 90 PHE A N 1
ATOM 744 C CA . PHE A 1 90 ? 5.467 5.906 -0.816 1.00 93.75 90 PHE A CA 1
ATOM 745 C C . PHE A 1 90 ? 4.431 4.957 -1.426 1.00 93.75 90 PHE A C 1
ATOM 747 O O . PHE A 1 90 ? 4.791 3.903 -1.953 1.00 93.75 90 PHE A O 1
ATOM 754 N N . ILE A 1 91 ? 3.160 5.359 -1.398 1.00 96.12 91 ILE A N 1
ATOM 755 C CA . ILE A 1 91 ? 2.047 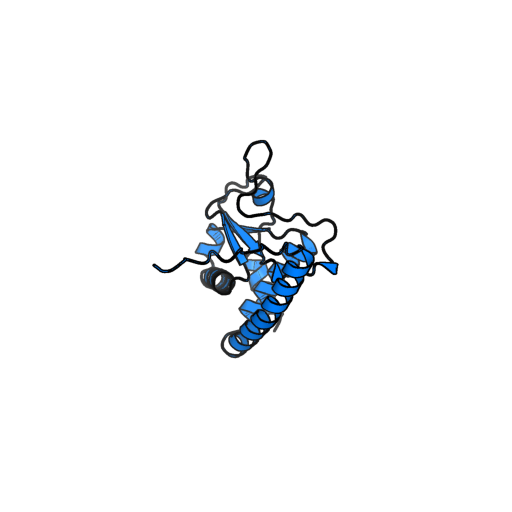4.685 -2.065 1.00 96.12 91 ILE A CA 1
ATOM 756 C C . ILE A 1 91 ? 1.225 5.692 -2.873 1.00 96.12 91 ILE A C 1
ATOM 758 O O . ILE A 1 91 ? 1.195 6.876 -2.551 1.00 96.12 91 ILE A O 1
ATOM 762 N N . HIS A 1 92 ? 0.522 5.217 -3.899 1.00 96.25 92 HIS A N 1
ATOM 763 C CA . HIS A 1 92 ? -0.346 6.027 -4.758 1.00 96.25 92 HIS A CA 1
ATOM 764 C C . HIS A 1 92 ? -1.726 5.380 -4.879 1.00 96.25 92 HIS A C 1
ATOM 766 O O . HIS A 1 92 ? -1.830 4.210 -5.240 1.00 96.25 92 HIS A O 1
ATOM 772 N N . LEU A 1 93 ? -2.788 6.135 -4.597 1.00 96.88 93 LEU A N 1
ATOM 773 C CA . LEU A 1 93 ? -4.180 5.688 -4.718 1.00 96.88 93 LEU A CA 1
ATOM 774 C C . LEU A 1 93 ? -4.616 5.662 -6.194 1.00 96.88 93 LEU A C 1
ATOM 776 O O . LEU A 1 93 ? -4.710 6.713 -6.828 1.00 96.88 93 LEU A O 1
ATOM 780 N N . ILE A 1 94 ? -4.911 4.475 -6.736 1.00 95.94 94 ILE A N 1
ATOM 781 C CA . ILE A 1 94 ? -5.277 4.268 -8.154 1.00 95.94 94 ILE A CA 1
ATOM 782 C C . ILE A 1 94 ? -6.759 3.933 -8.380 1.00 95.94 94 ILE A C 1
ATOM 784 O O . ILE A 1 94 ? -7.270 4.112 -9.490 1.00 95.94 94 ILE A O 1
ATOM 788 N N . ASP A 1 95 ? -7.477 3.487 -7.347 1.00 95.88 95 ASP A N 1
ATOM 789 C CA . ASP A 1 95 ? -8.938 3.396 -7.370 1.00 95.88 95 ASP A CA 1
ATOM 790 C C . ASP A 1 95 ? -9.530 3.697 -5.989 1.00 95.88 95 ASP A C 1
ATOM 792 O O . ASP A 1 95 ? -9.183 3.065 -4.994 1.00 95.88 95 ASP A O 1
ATOM 796 N N . LYS A 1 96 ? -10.449 4.665 -5.941 1.00 95.62 96 LYS A N 1
ATOM 797 C CA . LYS A 1 96 ? -11.131 5.086 -4.714 1.00 95.62 96 LYS A CA 1
ATOM 798 C C . LYS A 1 96 ? -12.276 4.168 -4.308 1.00 95.62 96 LYS A C 1
ATOM 800 O O . LYS A 1 96 ? -12.777 4.341 -3.204 1.00 95.62 96 LYS A O 1
ATOM 805 N N . ASN A 1 97 ? -12.793 3.293 -5.171 1.00 95.69 97 ASN A N 1
ATOM 806 C CA . ASN A 1 97 ? -13.922 2.433 -4.816 1.00 95.69 97 ASN A CA 1
ATOM 807 C C . ASN A 1 97 ? -14.033 1.210 -5.731 1.00 95.69 97 ASN A C 1
ATOM 809 O O . ASN A 1 97 ? -14.778 1.219 -6.712 1.00 95.69 97 ASN A O 1
ATOM 813 N N . THR A 1 98 ? -13.350 0.131 -5.363 1.00 94.94 98 THR A N 1
ATOM 814 C CA . THR A 1 98 ? -13.386 -1.129 -6.110 1.00 94.94 98 THR A CA 1
ATOM 815 C C . THR A 1 98 ? -13.963 -2.284 -5.290 1.00 94.94 98 THR A C 1
ATOM 817 O O . THR A 1 98 ? -14.219 -2.151 -4.093 1.00 94.94 98 THR A O 1
ATOM 820 N N . SER A 1 99 ? -14.191 -3.418 -5.949 1.00 95.38 99 SER A N 1
ATOM 821 C CA . SER A 1 99 ? -14.465 -4.715 -5.315 1.00 95.38 99 SER A CA 1
ATOM 822 C C . SER A 1 99 ? -13.305 -5.658 -5.601 1.00 95.38 99 SER A C 1
ATOM 824 O O . SER A 1 99 ? -12.708 -5.587 -6.678 1.00 95.38 99 SER A O 1
ATOM 826 N N . SER A 1 100 ? -13.017 -6.565 -4.676 1.00 95.62 100 SER A N 1
ATOM 827 C CA . SER A 1 100 ? -12.054 -7.646 -4.890 1.00 95.62 100 SER A CA 1
ATOM 828 C C . SER A 1 100 ? -12.482 -8.592 -6.031 1.00 95.62 100 SER A C 1
ATOM 830 O O . SER A 1 100 ? -13.636 -8.607 -6.478 1.00 95.62 100 SER A O 1
ATOM 832 N N . ALA A 1 101 ? -11.529 -9.373 -6.539 1.00 93.00 101 ALA A N 1
ATOM 833 C CA . ALA A 1 101 ? -11.744 -10.475 -7.472 1.00 93.00 101 ALA A CA 1
ATOM 834 C C . ALA A 1 101 ? -11.041 -11.741 -6.928 1.00 93.00 101 ALA A C 1
ATOM 836 O O . ALA A 1 101 ? -9.816 -11.740 -6.821 1.00 93.00 101 ALA A O 1
ATOM 837 N N . PRO A 1 102 ? -11.776 -12.819 -6.582 1.00 91.69 102 PRO A N 1
ATOM 838 C CA . PRO A 1 102 ? -13.237 -12.907 -6.526 1.00 91.69 102 PRO A CA 1
ATOM 839 C C . PRO A 1 102 ? -13.831 -11.925 -5.505 1.00 91.69 102 PRO A C 1
ATOM 841 O O . PRO A 1 102 ? -13.189 -11.592 -4.512 1.00 91.69 102 PRO A O 1
ATOM 844 N N . SER A 1 103 ? -15.058 -11.466 -5.769 1.00 93.25 103 SER A N 1
ATOM 845 C CA . SER A 1 103 ? -15.754 -10.514 -4.897 1.00 93.25 103 SER A CA 1
ATOM 846 C C . SER A 1 103 ? -16.183 -11.178 -3.592 1.00 93.25 103 SER A C 1
ATOM 848 O O . SER A 1 103 ? -16.811 -12.236 -3.602 1.00 93.25 103 SER A O 1
ATOM 850 N N . ASP A 1 104 ? -15.892 -10.513 -2.481 1.00 95.06 104 ASP A N 1
ATOM 851 C CA . ASP A 1 104 ? -16.362 -10.827 -1.124 1.00 95.06 104 ASP A CA 1
ATOM 852 C C . ASP A 1 104 ? -17.481 -9.871 -0.658 1.00 95.06 104 ASP A C 1
ATOM 854 O O . ASP A 1 104 ? -17.856 -9.864 0.513 1.00 95.06 104 ASP A O 1
ATOM 858 N N . GLY A 1 105 ? -18.017 -9.051 -1.571 1.00 95.62 105 GLY A N 1
ATOM 859 C CA . GLY A 1 105 ? -19.067 -8.072 -1.283 1.00 95.62 105 GLY A CA 1
ATOM 860 C C . GLY A 1 105 ? -18.591 -6.803 -0.567 1.00 95.62 105 GLY A C 1
ATOM 861 O O . GLY A 1 105 ? -19.413 -5.922 -0.322 1.00 95.62 105 GLY A O 1
ATOM 862 N N . LYS A 1 106 ? -17.294 -6.670 -0.250 1.00 96.31 106 LYS A N 1
ATOM 863 C CA . LYS A 1 106 ? -16.736 -5.469 0.387 1.00 96.31 106 LYS A CA 1
ATOM 864 C C . LYS A 1 106 ? -16.210 -4.456 -0.632 1.00 96.31 106 LYS A C 1
ATOM 866 O O . LYS A 1 106 ? -15.890 -4.781 -1.778 1.00 96.31 106 LYS A O 1
ATOM 871 N N . HIS A 1 107 ? -16.095 -3.208 -0.177 1.00 97.19 107 HIS A N 1
ATOM 872 C CA . HIS A 1 107 ? -15.500 -2.113 -0.938 1.00 97.19 107 HIS A CA 1
ATOM 873 C C . HIS A 1 107 ? -14.087 -1.786 -0.459 1.00 97.19 107 HIS A C 1
ATOM 875 O O . HIS A 1 107 ? -13.826 -1.669 0.742 1.00 97.19 107 HIS A O 1
ATOM 881 N N . TYR A 1 108 ? -13.200 -1.594 -1.431 1.00 98.38 108 TYR A N 1
ATOM 882 C CA . TYR A 1 108 ? -11.773 -1.392 -1.231 1.00 98.38 108 TYR A CA 1
ATOM 883 C C . TYR A 1 108 ? -11.291 -0.088 -1.865 1.00 98.38 108 TYR A C 1
ATOM 885 O O . TYR A 1 108 ? -11.834 0.370 -2.877 1.00 98.38 108 TYR A O 1
ATOM 893 N N . GLU A 1 109 ? -10.234 0.467 -1.287 1.00 97.94 109 GLU A N 1
ATOM 894 C CA . GLU A 1 109 ? -9.343 1.426 -1.937 1.00 97.94 109 GLU A CA 1
ATOM 895 C C . GLU A 1 109 ? -8.131 0.660 -2.479 1.00 97.94 109 GLU A C 1
ATOM 897 O O . GLU A 1 109 ? -7.577 -0.200 -1.790 1.00 97.94 109 GLU A O 1
ATOM 902 N N . ALA A 1 110 ? -7.758 0.921 -3.733 1.00 97.75 110 ALA A N 1
ATOM 903 C CA . ALA A 1 110 ? -6.658 0.245 -4.412 1.00 97.75 110 ALA A CA 1
ATOM 904 C C . ALA A 1 110 ? -5.455 1.178 -4.530 1.00 97.75 110 ALA A C 1
ATOM 906 O O . ALA A 1 110 ? -5.556 2.263 -5.110 1.00 97.75 110 ALA A O 1
ATOM 907 N N . TYR A 1 111 ? -4.316 0.728 -4.021 1.00 98.19 111 TYR A N 1
ATOM 908 C CA . TYR A 1 111 ? -3.062 1.470 -3.992 1.00 98.19 111 TYR A CA 1
ATOM 909 C C . TYR A 1 111 ? -1.977 0.738 -4.784 1.00 98.19 111 TYR A C 1
ATOM 911 O O . TYR A 1 111 ? -2.038 -0.479 -4.954 1.00 98.19 111 TYR A O 1
ATOM 919 N N . ILE A 1 112 ? -0.962 1.473 -5.238 1.00 97.12 112 ILE A N 1
ATOM 920 C CA . ILE A 1 112 ? 0.313 0.914 -5.705 1.00 97.12 112 ILE A CA 1
ATOM 921 C C . ILE A 1 112 ? 1.469 1.449 -4.863 1.00 97.12 112 ILE A C 1
ATOM 923 O O . ILE A 1 112 ? 1.452 2.610 -4.461 1.00 97.12 112 ILE A O 1
ATOM 927 N N . LEU A 1 113 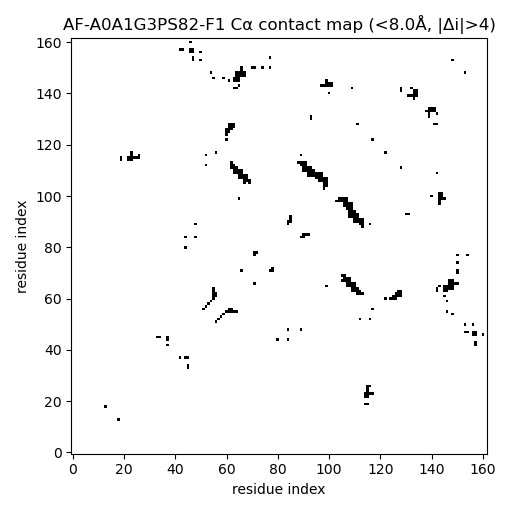? 2.482 0.621 -4.620 1.00 96.06 113 LEU A N 1
ATOM 928 C CA . LEU A 1 113 ? 3.766 1.057 -4.068 1.00 96.06 113 LEU A CA 1
ATOM 929 C C . LEU A 1 113 ? 4.555 1.853 -5.112 1.00 96.06 113 LEU A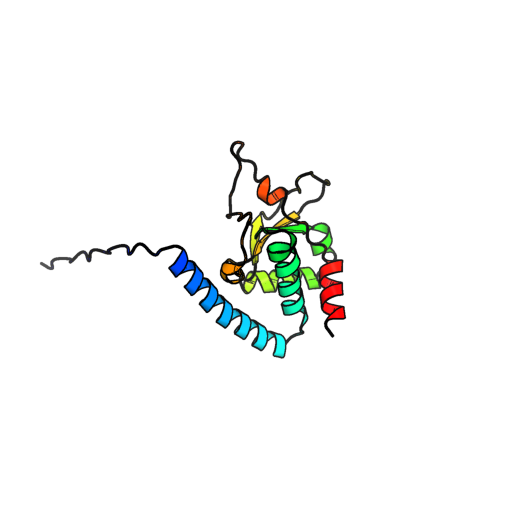 C 1
ATOM 931 O O . LEU A 1 113 ? 4.571 1.493 -6.295 1.00 96.06 113 LEU A O 1
ATOM 935 N N . ASP A 1 114 ? 5.229 2.911 -4.665 1.00 92.88 114 ASP A N 1
ATOM 936 C CA . ASP A 1 114 ? 6.063 3.748 -5.524 1.00 92.88 114 ASP A CA 1
ATOM 937 C C . ASP A 1 114 ? 7.228 2.964 -6.146 1.00 92.88 114 ASP A C 1
ATOM 939 O O . ASP A 1 114 ? 7.867 2.134 -5.499 1.00 92.88 114 ASP A O 1
ATOM 943 N N . VAL A 1 115 ? 7.513 3.262 -7.413 1.00 86.81 115 VAL A N 1
ATOM 944 C CA . VAL A 1 115 ? 8.527 2.594 -8.240 1.00 86.81 115 VAL A CA 1
ATOM 945 C C . VAL A 1 115 ? 9.942 2.656 -7.655 1.00 86.81 115 VAL A C 1
ATOM 947 O O . VAL A 1 115 ? 10.739 1.748 -7.880 1.00 86.81 115 VAL A O 1
ATOM 950 N N . GLY A 1 116 ? 10.262 3.683 -6.863 1.00 85.25 116 GLY A N 1
ATOM 951 C CA . GLY A 1 116 ? 11.553 3.797 -6.187 1.00 85.25 116 GLY A CA 1
ATOM 952 C C . GLY A 1 116 ? 11.754 2.800 -5.037 1.00 85.25 116 GLY A C 1
ATOM 953 O O . GLY A 1 116 ? 12.890 2.589 -4.624 1.00 85.25 116 GLY A O 1
ATOM 954 N N . LEU A 1 117 ? 10.688 2.163 -4.530 1.00 85.44 117 LEU A N 1
ATOM 955 C CA . LEU A 1 117 ? 10.763 1.127 -3.486 1.00 85.44 117 LEU A CA 1
ATOM 956 C C . LEU A 1 117 ? 11.135 -0.261 -4.033 1.00 85.44 117 LEU A C 1
ATOM 958 O O . LEU A 1 117 ? 11.288 -1.209 -3.260 1.00 85.44 117 LEU A O 1
ATOM 962 N N . TYR A 1 118 ? 11.217 -0.415 -5.355 1.00 84.38 118 TYR A N 1
ATOM 963 C CA . TYR A 1 118 ? 11.392 -1.707 -6.007 1.00 84.38 118 TYR A CA 1
ATOM 964 C C . TYR A 1 118 ? 12.877 -2.097 -6.033 1.00 84.38 118 TYR A C 1
ATOM 966 O O . TYR A 1 118 ? 13.686 -1.441 -6.690 1.00 84.38 118 TYR A O 1
ATOM 974 N N . ASP A 1 119 ? 13.244 -3.225 -5.416 1.00 79.06 119 ASP A N 1
ATOM 975 C CA . ASP A 1 119 ? 14.536 -3.861 -5.704 1.00 79.06 119 ASP A CA 1
ATOM 976 C C . ASP A 1 119 ? 14.457 -4.593 -7.052 1.00 79.06 119 ASP A C 1
ATOM 978 O O . ASP A 1 119 ? 14.206 -5.801 -7.130 1.00 79.06 119 ASP A O 1
ATOM 982 N N . PHE A 1 120 ? 14.676 -3.840 -8.133 1.00 69.44 120 PHE A N 1
ATOM 983 C CA . PHE A 1 120 ? 14.660 -4.336 -9.511 1.00 69.44 120 PHE A CA 1
ATOM 984 C C . PHE A 1 120 ? 15.583 -5.539 -9.752 1.00 69.44 120 PHE A C 1
ATOM 986 O O . PHE A 1 120 ? 15.324 -6.313 -10.673 1.00 69.44 120 PHE A O 1
ATOM 993 N N . THR A 1 121 ? 16.612 -5.756 -8.924 1.00 66.00 121 THR A N 1
ATOM 994 C CA . THR A 1 121 ? 17.497 -6.928 -9.052 1.00 66.00 121 THR A CA 1
ATOM 995 C C . THR A 1 121 ? 16.801 -8.238 -8.655 1.00 66.00 121 THR A C 1
ATOM 997 O O . THR A 1 121 ? 17.214 -9.317 -9.087 1.00 66.00 121 THR A O 1
ATOM 1000 N N . ARG A 1 122 ? 15.704 -8.159 -7.884 1.00 64.56 122 ARG A N 1
ATOM 1001 C CA . ARG A 1 122 ? 14.955 -9.308 -7.338 1.00 64.56 122 ARG A CA 1
ATOM 1002 C C . ARG A 1 122 ? 13.575 -9.524 -7.971 1.00 64.56 122 ARG A C 1
ATOM 1004 O O . ARG A 1 122 ? 12.926 -10.529 -7.670 1.00 64.56 122 ARG A O 1
ATOM 1011 N N . LEU A 1 123 ? 13.112 -8.644 -8.862 1.00 67.25 123 LEU A N 1
ATOM 1012 C CA . LEU A 1 123 ? 11.760 -8.687 -9.455 1.00 67.25 123 LEU A CA 1
ATOM 1013 C C . LEU A 1 123 ? 11.604 -9.659 -10.647 1.00 67.25 123 LEU A C 1
ATOM 1015 O O . LEU A 1 123 ? 11.058 -9.313 -11.692 1.00 67.25 123 LEU A O 1
ATOM 1019 N N . ARG A 1 124 ? 12.022 -10.923 -10.492 1.00 76.56 124 ARG A N 1
ATOM 1020 C CA . ARG A 1 124 ? 11.566 -11.999 -11.401 1.00 76.56 124 ARG A CA 1
ATOM 1021 C C . ARG A 1 124 ? 10.069 -12.260 -11.192 1.00 76.56 124 ARG A C 1
ATOM 1023 O O . ARG A 1 124 ? 9.621 -12.209 -10.046 1.00 76.56 124 ARG A O 1
ATOM 1030 N N . ASN A 1 125 ? 9.333 -12.608 -12.252 1.00 83.88 125 ASN A N 1
ATOM 1031 C CA . ASN A 1 125 ? 7.903 -12.958 -12.203 1.00 83.88 125 ASN A CA 1
ATOM 1032 C C . ASN A 1 125 ? 7.074 -11.942 -11.387 1.00 83.88 125 ASN A C 1
ATOM 1034 O O . ASN A 1 125 ? 6.476 -12.306 -10.376 1.00 83.88 125 ASN A O 1
ATOM 1038 N N . PHE A 1 126 ? 7.126 -10.668 -11.781 1.00 88.31 126 PHE A N 1
ATOM 1039 C CA . PHE A 1 126 ? 6.473 -9.558 -11.085 1.00 88.31 126 PHE A CA 1
ATOM 1040 C C . PHE A 1 126 ? 5.303 -9.009 -11.913 1.00 88.31 126 PHE A C 1
ATOM 1042 O O . PHE A 1 126 ? 5.503 -8.638 -13.069 1.00 88.31 126 PHE A O 1
ATOM 1049 N N . ASP A 1 127 ? 4.104 -8.953 -11.330 1.00 90.19 127 ASP A N 1
ATOM 1050 C CA . ASP A 1 127 ? 2.905 -8.388 -11.965 1.00 90.19 127 ASP A CA 1
ATOM 1051 C C . ASP A 1 127 ? 2.816 -6.884 -11.670 1.00 90.19 127 ASP A C 1
ATOM 1053 O O . ASP A 1 127 ? 2.306 -6.456 -10.629 1.00 90.19 127 ASP A O 1
ATOM 1057 N N . GLN A 1 128 ? 3.385 -6.075 -12.565 1.00 90.56 128 GLN A N 1
ATOM 1058 C CA . GLN A 1 128 ? 3.359 -4.620 -12.451 1.00 90.56 128 GLN A CA 1
ATOM 1059 C C . GLN A 1 128 ? 2.037 -4.062 -12.987 1.00 90.56 128 GLN A C 1
ATOM 1061 O O . GLN A 1 128 ? 1.791 -4.054 -14.192 1.00 90.56 128 GLN A O 1
ATOM 1066 N N . ILE A 1 129 ? 1.224 -3.512 -12.089 1.00 91.62 129 ILE A N 1
ATOM 1067 C CA . ILE A 1 129 ? -0.035 -2.853 -12.426 1.00 91.62 129 ILE A CA 1
ATOM 1068 C C . ILE A 1 129 ? 0.211 -1.355 -12.606 1.00 91.62 129 ILE A C 1
ATOM 1070 O O . ILE A 1 129 ? 0.697 -0.667 -11.705 1.00 91.62 129 ILE A O 1
ATOM 1074 N N . GLU A 1 130 ? -0.141 -0.842 -13.782 1.00 88.12 130 GLU A N 1
ATOM 1075 C CA . GLU A 1 130 ? -0.119 0.591 -14.080 1.00 88.12 130 GLU A CA 1
ATOM 1076 C C . GLU A 1 130 ? -1.466 1.257 -13.723 1.00 88.12 130 GLU A C 1
ATOM 1078 O O . GLU A 1 130 ? -2.524 0.625 -13.844 1.00 88.12 130 GLU A O 1
ATOM 1083 N N . PRO A 1 131 ? -1.483 2.541 -13.314 1.00 86.31 131 PRO A N 1
ATOM 1084 C CA . PRO A 1 131 ? -2.723 3.282 -13.109 1.00 86.31 131 PRO A CA 1
ATOM 1085 C C . PRO A 1 131 ? -3.608 3.264 -14.364 1.00 86.31 131 PRO A C 1
ATOM 1087 O O . PRO A 1 131 ? -3.197 3.679 -15.443 1.00 86.31 131 PRO A O 1
ATOM 1090 N N . GLY A 1 132 ? -4.848 2.791 -14.221 1.00 82.50 132 GLY A N 1
ATOM 1091 C CA . GLY A 1 132 ? -5.788 2.679 -15.341 1.00 82.50 132 GLY A CA 1
ATOM 1092 C C . GLY A 1 132 ? -5.632 1.425 -16.211 1.00 82.50 132 GLY A C 1
ATOM 1093 O O . GLY A 1 132 ? -6.383 1.300 -17.179 1.00 82.50 132 GLY A O 1
ATOM 1094 N N . ASN A 1 133 ? -4.738 0.492 -15.854 1.00 82.81 133 ASN A N 1
ATOM 1095 C CA . ASN A 1 133 ? -4.624 -0.818 -16.497 1.00 82.81 133 ASN A CA 1
ATOM 1096 C C . ASN A 1 133 ? -5.980 -1.561 -16.518 1.00 82.81 133 ASN A C 1
ATOM 1098 O O . ASN A 1 133 ? -6.760 -1.521 -15.557 1.00 82.81 133 ASN A O 1
ATOM 1102 N N . LYS A 1 134 ? -6.265 -2.205 -17.652 1.00 83.88 134 LYS A N 1
ATOM 1103 C CA . LYS A 1 134 ? -7.488 -2.956 -17.941 1.00 83.88 134 LYS A CA 1
ATOM 1104 C C . LYS A 1 134 ? -7.148 -4.171 -18.799 1.00 83.88 134 LYS A C 1
ATOM 1106 O O . LYS A 1 134 ? -6.234 -4.102 -19.615 1.00 83.88 134 LYS A O 1
ATOM 1111 N N . ASP A 1 135 ? -7.936 -5.231 -18.660 1.00 78.19 135 ASP A N 1
ATOM 1112 C CA . ASP A 1 135 ? -7.908 -6.381 -19.563 1.00 78.19 135 ASP A CA 1
ATOM 1113 C C . ASP A 1 135 ? -8.598 -6.093 -20.914 1.00 78.19 135 ASP A C 1
ATOM 1115 O O . ASP A 1 135 ? -9.210 -5.037 -21.113 1.00 78.19 135 ASP A O 1
ATOM 1119 N N . ASP A 1 136 ? -8.573 -7.073 -21.823 1.00 75.06 136 ASP A N 1
ATOM 1120 C CA . ASP A 1 136 ? -9.218 -7.014 -23.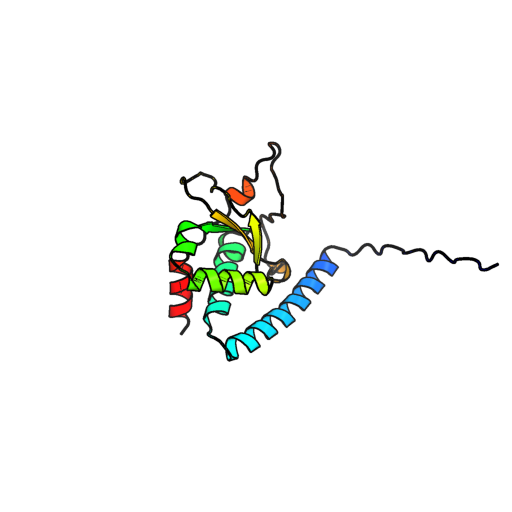150 1.00 75.06 136 ASP A CA 1
ATOM 1121 C C . ASP A 1 136 ? -10.731 -6.722 -23.099 1.00 75.06 136 ASP A C 1
ATOM 1123 O O . ASP A 1 136 ? -11.336 -6.310 -24.090 1.00 75.06 136 ASP A O 1
ATOM 1127 N N . LYS A 1 137 ? -11.368 -6.926 -21.939 1.00 78.00 137 LYS A N 1
ATOM 1128 C CA . LYS A 1 137 ? -12.792 -6.664 -21.678 1.00 78.00 137 LYS A CA 1
ATOM 1129 C C . LYS A 1 137 ? -13.006 -5.346 -20.925 1.00 78.00 137 LYS A C 1
ATOM 1131 O O . LYS A 1 137 ? -14.093 -5.104 -20.401 1.00 78.00 137 LYS A O 1
ATOM 1136 N N . SER A 1 138 ? -11.991 -4.479 -20.877 1.00 77.88 138 SER A N 1
ATOM 1137 C CA . SER A 1 138 ? -11.972 -3.200 -20.155 1.00 77.88 138 SER A CA 1
ATOM 1138 C C . SER A 1 138 ? -12.152 -3.296 -18.628 1.00 77.88 138 SER A C 1
ATOM 1140 O O . SER A 1 138 ? -12.436 -2.284 -17.976 1.00 77.88 138 SER A O 1
ATOM 1142 N N . ARG A 1 139 ? -11.960 -4.478 -18.033 1.00 77.75 139 ARG A N 1
ATOM 1143 C CA . ARG A 1 139 ? -12.076 -4.736 -16.589 1.00 77.75 139 ARG A CA 1
ATOM 1144 C C . ARG A 1 139 ? -10.736 -4.508 -15.899 1.00 77.75 139 ARG A C 1
ATOM 1146 O O . ARG A 1 139 ? -9.695 -4.922 -16.398 1.00 77.75 139 ARG A O 1
ATOM 1153 N N . LYS A 1 140 ? -10.753 -3.935 -14.695 1.00 84.88 140 LYS A N 1
ATOM 1154 C CA . LYS A 1 140 ? -9.554 -3.761 -13.851 1.00 84.88 140 LYS A CA 1
ATOM 1155 C C . LYS A 1 140 ? -9.183 -5.044 -13.084 1.00 84.88 140 LYS A C 1
ATOM 1157 O O . LYS A 1 140 ? -8.850 -4.979 -11.904 1.00 84.88 140 LYS A O 1
ATOM 1162 N N . ASP A 1 141 ? -9.327 -6.224 -13.687 1.00 85.56 141 ASP A N 1
ATOM 1163 C CA . ASP A 1 141 ? -9.362 -7.480 -12.920 1.00 85.56 141 ASP A CA 1
ATOM 1164 C C . ASP A 1 141 ? -8.019 -7.843 -12.257 1.00 85.56 141 ASP A C 1
ATOM 1166 O O . ASP A 1 141 ? -8.044 -8.371 -11.150 1.00 85.56 141 ASP A O 1
ATOM 1170 N N . HIS A 1 142 ? -6.868 -7.453 -12.824 1.00 90.56 142 HIS A N 1
ATOM 1171 C CA . HIS A 1 142 ? -5.555 -7.587 -12.163 1.00 90.56 142 HIS A CA 1
ATOM 1172 C C . HIS A 1 142 ? -5.497 -6.786 -10.846 1.00 90.56 142 HIS A C 1
ATOM 1174 O O . HIS A 1 142 ? -5.163 -7.315 -9.787 1.00 90.56 142 HIS A O 1
ATOM 1180 N N . MET A 1 143 ? -5.924 -5.517 -10.883 1.00 94.88 143 MET A N 1
ATOM 1181 C CA . MET A 1 143 ? -5.999 -4.650 -9.698 1.00 94.88 143 MET A CA 1
ATOM 1182 C C . MET A 1 143 ? -6.983 -5.210 -8.659 1.00 94.88 143 MET A C 1
ATOM 1184 O O . MET A 1 143 ? -6.749 -5.139 -7.459 1.00 94.88 143 MET A O 1
ATOM 1188 N N . ARG A 1 144 ? -8.094 -5.803 -9.103 1.00 94.56 144 ARG A N 1
ATOM 1189 C CA . ARG A 1 144 ? -9.095 -6.402 -8.204 1.00 94.56 144 ARG A CA 1
ATOM 1190 C C . ARG A 1 144 ? -8.626 -7.723 -7.586 1.00 94.56 144 ARG A C 1
ATOM 1192 O O . ARG A 1 144 ? -9.056 -8.052 -6.484 1.00 94.56 144 ARG A O 1
ATOM 1199 N N . ALA A 1 145 ? -7.759 -8.462 -8.275 1.00 94.50 145 ALA A N 1
ATOM 1200 C CA . ALA A 1 145 ? -7.116 -9.680 -7.782 1.00 94.50 145 ALA A CA 1
ATOM 1201 C C . ALA A 1 145 ? -5.878 -9.402 -6.903 1.00 94.50 145 ALA A C 1
ATOM 1203 O O . ALA A 1 145 ? -5.285 -10.336 -6.359 1.00 94.50 145 ALA A O 1
ATOM 1204 N N . SER A 1 146 ? -5.487 -8.132 -6.749 1.00 96.25 146 SER A N 1
ATOM 1205 C CA . SER A 1 146 ? -4.348 -7.722 -5.925 1.00 96.25 146 SER A CA 1
ATOM 1206 C C . SER A 1 146 ? -4.554 -8.067 -4.439 1.00 96.25 146 SER A C 1
ATOM 1208 O O . SER A 1 146 ? -5.695 -8.143 -3.966 1.00 96.25 146 SER A O 1
ATOM 1210 N N . PRO A 1 147 ? -3.471 -8.297 -3.672 1.00 97.12 147 PRO A N 1
ATOM 1211 C CA . PRO A 1 147 ? -3.557 -8.705 -2.276 1.00 97.12 147 PRO A CA 1
ATOM 1212 C C . PRO A 1 147 ? -4.352 -7.721 -1.416 1.00 97.12 147 PRO A C 1
ATOM 1214 O O . PRO A 1 147 ? -4.108 -6.516 -1.418 1.00 97.12 147 PRO A O 1
ATOM 1217 N N . LYS A 1 148 ? -5.280 -8.270 -0.630 1.00 97.62 148 LYS A N 1
ATOM 1218 C CA . LYS A 1 148 ? -6.001 -7.550 0.421 1.00 97.62 148 LYS A CA 1
ATOM 1219 C C . LYS A 1 148 ? -5.119 -7.472 1.663 1.00 97.62 148 LYS A C 1
ATOM 1221 O O . LYS A 1 148 ? -4.777 -8.511 2.226 1.00 97.62 148 LYS A O 1
ATOM 1226 N N . ILE A 1 149 ? -4.763 -6.260 2.074 1.00 97.31 149 ILE A N 1
ATOM 1227 C CA . ILE A 1 149 ? -3.974 -6.003 3.280 1.00 97.31 149 ILE A CA 1
ATOM 1228 C C . ILE A 1 149 ? -4.895 -6.003 4.499 1.00 97.31 149 ILE A C 1
ATOM 1230 O O . ILE A 1 149 ? -5.938 -5.352 4.499 1.00 97.31 149 ILE A O 1
ATOM 1234 N N . ASN A 1 150 ? -4.495 -6.737 5.537 1.00 93.75 150 ASN A N 1
ATOM 1235 C CA . ASN A 1 150 ? -5.187 -6.793 6.818 1.00 93.75 150 ASN A CA 1
ATOM 1236 C C . ASN A 1 150 ? -4.576 -5.754 7.774 1.00 93.75 150 ASN A C 1
ATOM 1238 O O . ASN A 1 150 ? -3.400 -5.858 8.137 1.00 93.75 150 ASN A O 1
ATOM 1242 N N . LEU A 1 151 ? -5.370 -4.759 8.181 1.00 92.88 151 LEU A N 1
ATOM 1243 C CA . LEU A 1 151 ? -4.890 -3.665 9.035 1.00 92.88 151 LEU A CA 1
ATOM 1244 C C . LEU A 1 151 ? -4.470 -4.131 10.437 1.00 92.88 151 LEU A C 1
ATOM 1246 O O . LEU A 1 151 ? -3.478 -3.630 10.959 1.00 92.88 151 LEU A O 1
ATOM 1250 N N . GLU A 1 152 ? -5.147 -5.122 11.025 1.00 91.00 152 GLU A N 1
ATOM 1251 C CA . GLU A 1 152 ? -4.777 -5.656 12.345 1.00 91.00 152 GLU A CA 1
ATOM 1252 C C . GLU A 1 152 ? -3.425 -6.388 12.302 1.00 91.00 152 GLU A C 1
ATOM 1254 O O . GLU A 1 152 ? -2.615 -6.263 13.217 1.00 91.00 152 GLU A O 1
ATOM 1259 N N . GLN A 1 153 ? -3.126 -7.117 11.222 1.00 90.81 153 GLN A N 1
ATOM 1260 C CA . GLN A 1 153 ? -1.815 -7.752 11.033 1.00 90.81 153 GLN A CA 1
ATOM 1261 C C . GLN A 1 153 ? -0.699 -6.714 10.869 1.00 90.81 153 GLN A C 1
ATOM 1263 O O . GLN A 1 153 ? 0.353 -6.854 11.494 1.00 90.81 153 GLN A O 1
ATOM 1268 N N . MET A 1 154 ? -0.943 -5.657 10.089 1.00 91.56 154 MET A N 1
ATOM 1269 C CA . MET A 1 154 ? -0.007 -4.540 9.916 1.00 91.56 154 MET A CA 1
ATOM 1270 C C . MET A 1 154 ? 0.257 -3.819 11.251 1.00 91.56 154 MET A C 1
ATOM 1272 O O . MET A 1 154 ? 1.405 -3.564 11.616 1.00 91.56 154 MET A O 1
ATOM 1276 N N . LYS A 1 155 ? -0.800 -3.570 12.031 1.00 88.94 155 LYS A N 1
ATOM 1277 C CA . LYS A 1 155 ? -0.745 -2.980 13.374 1.00 88.94 155 LYS A CA 1
ATOM 1278 C C . LYS A 1 155 ? 0.051 -3.836 14.357 1.00 88.94 155 LYS A C 1
ATOM 1280 O O . LYS A 1 155 ? 0.970 -3.325 14.989 1.00 88.94 155 LYS A O 1
ATOM 1285 N N . ASN A 1 156 ? -0.234 -5.135 14.425 1.00 86.75 156 ASN A N 1
ATOM 1286 C CA . ASN A 1 156 ? 0.480 -6.068 15.300 1.00 86.75 156 ASN A CA 1
ATOM 1287 C C .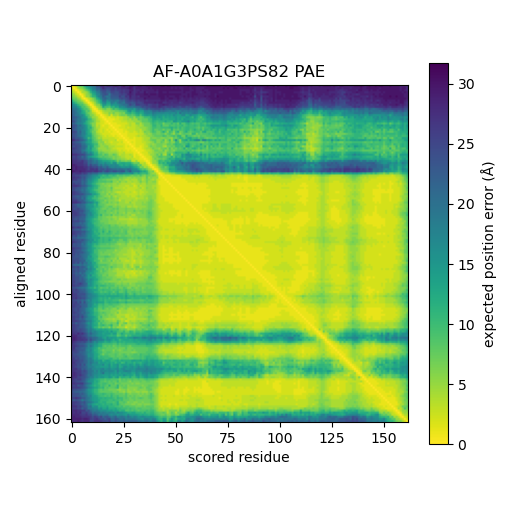 ASN A 1 156 ? 1.958 -6.231 14.912 1.00 86.75 156 ASN A C 1
ATOM 1289 O O . ASN A 1 156 ? 2.798 -6.412 15.791 1.00 86.75 156 ASN A O 1
ATOM 1293 N N . ASN A 1 157 ? 2.301 -6.126 13.623 1.00 82.06 157 ASN A N 1
ATOM 1294 C CA . ASN A 1 157 ? 3.695 -6.120 13.175 1.00 82.06 157 ASN A CA 1
ATOM 1295 C C . ASN A 1 157 ? 4.472 -4.945 13.798 1.00 82.06 157 ASN A C 1
ATOM 1297 O O . ASN A 1 157 ? 5.498 -5.168 14.430 1.00 82.06 157 ASN A O 1
ATOM 1301 N N . SER A 1 158 ? 3.913 -3.729 13.753 1.00 71.50 158 SER A N 1
ATOM 1302 C CA . SER A 1 158 ? 4.527 -2.535 14.356 1.00 71.50 158 SER A CA 1
ATOM 1303 C C . SER A 1 158 ? 4.673 -2.578 15.883 1.00 71.50 158 SER A C 1
ATOM 1305 O O . SER A 1 158 ? 5.468 -1.809 16.421 1.00 71.50 158 SER A O 1
ATOM 1307 N N . VAL A 1 159 ? 3.910 -3.414 16.592 1.00 64.44 159 VAL A N 1
ATOM 1308 C CA . VAL A 1 159 ? 4.038 -3.573 18.054 1.00 64.44 159 VAL A CA 1
ATOM 1309 C C . VAL A 1 159 ? 5.168 -4.544 18.411 1.00 64.44 159 VAL A C 1
ATOM 1311 O O . VAL A 1 159 ? 5.840 -4.343 19.415 1.00 64.44 159 VAL A O 1
ATOM 1314 N N . ASN A 1 160 ? 5.407 -5.560 17.576 1.00 58.84 160 ASN A N 1
ATOM 1315 C CA . ASN A 1 160 ? 6.405 -6.609 17.821 1.00 58.84 160 ASN A CA 1
ATOM 1316 C C . ASN A 1 160 ? 7.832 -6.247 17.363 1.00 58.84 160 ASN A C 1
ATOM 1318 O O . ASN A 1 160 ? 8.751 -7.029 17.592 1.00 58.84 160 ASN A O 1
ATOM 1322 N N . SER A 1 161 ? 8.020 -5.096 16.713 1.00 55.22 161 SER A N 1
ATOM 1323 C CA . SER A 1 161 ? 9.338 -4.561 16.329 1.00 55.22 161 SER A CA 1
ATOM 1324 C C . SER A 1 161 ? 10.005 -3.704 17.423 1.00 55.22 161 SER A C 1
ATOM 1326 O O . SER A 1 161 ? 10.983 -3.021 17.126 1.00 55.22 161 SER A O 1
ATOM 1328 N N . LYS A 1 162 ? 9.466 -3.695 18.652 1.00 46.06 162 LYS A N 1
ATOM 1329 C CA . LYS A 1 162 ? 9.985 -2.961 19.822 1.00 46.06 162 LYS A CA 1
ATOM 1330 C C . LYS A 1 162 ? 10.595 -3.897 20.864 1.00 46.06 162 LYS A C 1
ATOM 1332 O O . LYS A 1 162 ? 10.071 -5.023 21.007 1.00 46.06 162 LYS A O 1
#

pLDDT: mean 83.48, std 15.15, range [35.66, 98.44]